Protein AF-A0A938BBI6-F1 (afdb_monomer_lite)

Foldseek 3Di:
DLVVLQVLLLVQLVVLVCCLVVHPLQVSVVSVVVSVVVSVVPDDPCCCVPPNVVVSCPDCSVVLQCLAVLSVCVVPDDPPDPDDVQNVCLLVVNPVCVVVLVPRDPSNVRSSVNVSPDPVSVVVVVVVVVVVVVVVVVVVVVVDDPPPPPPPDDDD

Radius of gyration: 22.27 Å; chains: 1; bounding box: 62×35×67 Å

Sequence (156 aa):
MLAQYLENIESMLDEAYRRLTDSDAQAGLDYLFISLNRIRSIAPPQDWRGQIVPQCRQNGLARILYQDPFTHRSAQKLRGYPGDAVLLDFIYSSSHVQNELDNATDLGRAIHRYLFNSAPGCAVRNRRDMIAKEIDKIADSYAYCPSRVDTFEKRC

pLDDT: mean 86.88, std 14.34, range [36.0, 97.75]

Structure (mmCIF, N/CA/C/O backbone):
data_AF-A0A938BBI6-F1
#
_entry.id   AF-A0A938BBI6-F1
#
loop_
_atom_site.group_PDB
_atom_site.id
_atom_site.type_symbol
_atom_site.label_atom_id
_atom_site.label_alt_id
_atom_site.label_comp_id
_atom_site.label_asym_id
_atom_site.label_entity_id
_atom_site.label_seq_id
_atom_site.pdbx_PDB_ins_code
_atom_site.Cartn_x
_atom_site.Cartn_y
_atom_site.Cartn_z
_atom_site.occupancy
_atom_site.B_iso_or_equiv
_atom_site.auth_seq_id
_atom_site.auth_comp_id
_atom_site.auth_asym_id
_atom_site.auth_atom_id
_atom_site.pdbx_PDB_model_num
ATOM 1 N N . MET A 1 1 ? -1.410 17.325 26.117 1.00 62.81 1 MET A N 1
ATOM 2 C CA . MET A 1 1 ? -1.198 17.446 24.655 1.00 62.81 1 MET A CA 1
ATOM 3 C C . MET A 1 1 ? -0.938 16.083 24.017 1.00 62.81 1 MET A C 1
ATOM 5 O O . MET A 1 1 ? -1.704 15.709 23.149 1.00 62.81 1 MET A O 1
ATOM 9 N N . LEU A 1 2 ? 0.048 15.309 24.493 1.00 62.81 2 LEU A N 1
ATOM 10 C CA . LEU A 1 2 ? 0.296 13.927 24.043 1.00 62.81 2 LEU A CA 1
ATOM 11 C C . LEU A 1 2 ? -0.925 13.000 24.164 1.00 62.81 2 LEU A C 1
ATOM 13 O O . LEU A 1 2 ? -1.314 12.413 23.168 1.00 62.81 2 LEU A O 1
ATOM 17 N N . ALA A 1 3 ? -1.590 12.951 25.324 1.00 63.22 3 ALA A N 1
ATOM 18 C CA . ALA A 1 3 ? -2.785 12.117 25.522 1.00 63.22 3 ALA A CA 1
ATOM 19 C C . ALA A 1 3 ? -3.899 12.381 24.486 1.00 63.22 3 ALA A C 1
ATOM 21 O O . ALA A 1 3 ? -4.455 11.439 23.938 1.00 63.22 3 ALA A O 1
ATOM 22 N N . GLN A 1 4 ? -4.125 13.647 24.112 1.00 68.44 4 GLN A N 1
ATOM 23 C CA . GLN A 1 4 ? -5.087 14.005 23.064 1.00 68.44 4 GLN A CA 1
ATOM 24 C C . GLN A 1 4 ? -4.687 13.438 21.694 1.00 68.44 4 GLN A C 1
ATOM 26 O O . GLN A 1 4 ? -5.545 13.005 20.936 1.00 68.44 4 GLN A O 1
ATOM 31 N N . TYR A 1 5 ? -3.393 13.430 21.352 1.00 68.06 5 TYR A N 1
ATOM 32 C CA . TYR A 1 5 ? -2.924 12.812 20.108 1.00 68.06 5 TYR A CA 1
ATOM 33 C C . TYR A 1 5 ? -3.111 11.293 20.111 1.00 68.06 5 TYR A C 1
ATOM 35 O O . TYR A 1 5 ? -3.421 10.734 19.062 1.00 68.06 5 TYR A O 1
ATOM 43 N N . LEU A 1 6 ? -2.941 10.649 21.270 1.00 65.00 6 LEU A N 1
ATOM 44 C CA . LEU A 1 6 ? -3.087 9.201 21.434 1.00 65.00 6 LEU A CA 1
ATOM 45 C C . LEU A 1 6 ? -4.561 8.754 21.366 1.00 65.00 6 LEU A C 1
ATOM 47 O O . LEU A 1 6 ? -4.874 7.771 20.705 1.00 65.00 6 LEU A O 1
ATOM 51 N N . GLU A 1 7 ? -5.481 9.507 21.963 1.00 69.81 7 GLU A N 1
ATOM 52 C CA . GLU A 1 7 ? -6.921 9.245 21.811 1.00 69.81 7 GLU A CA 1
ATOM 53 C C . GLU A 1 7 ? -7.388 9.506 20.370 1.00 69.81 7 GLU A C 1
ATOM 55 O O . GLU A 1 7 ? -8.156 8.734 19.793 1.00 69.81 7 GLU A O 1
ATOM 60 N N . ASN A 1 8 ? -6.863 10.564 19.740 1.00 80.50 8 ASN A N 1
ATOM 61 C CA . ASN A 1 8 ? -7.186 10.892 18.353 1.00 80.50 8 ASN A CA 1
ATOM 62 C C . ASN A 1 8 ? -6.671 9.835 17.360 1.00 80.50 8 ASN A C 1
ATOM 64 O O . ASN A 1 8 ? -7.311 9.626 16.331 1.00 80.50 8 ASN A O 1
ATOM 68 N N . ILE A 1 9 ? -5.522 9.194 17.618 1.00 89.75 9 ILE A N 1
ATOM 69 C CA . ILE A 1 9 ? -4.993 8.151 16.726 1.00 89.75 9 ILE A CA 1
ATOM 70 C C . ILE A 1 9 ? -5.765 6.842 16.885 1.00 89.75 9 ILE A C 1
ATOM 72 O O . ILE A 1 9 ? -6.099 6.249 15.869 1.00 89.75 9 ILE A O 1
ATOM 76 N N . GLU A 1 10 ? -6.097 6.414 18.104 1.00 89.62 10 GLU A N 1
ATOM 77 C CA . GLU A 1 10 ? -6.841 5.167 18.332 1.00 89.62 10 GLU A CA 1
ATOM 78 C C . GLU A 1 10 ? -8.212 5.202 17.642 1.00 89.62 10 GLU A C 1
ATOM 80 O O . GLU A 1 10 ? -8.487 4.375 16.775 1.00 89.62 10 GLU A O 1
ATOM 85 N N . SER A 1 11 ? -9.002 6.249 17.902 1.00 90.56 11 SER A N 1
ATOM 86 C CA . SER A 1 11 ? -10.306 6.457 17.255 1.00 90.56 11 SER A CA 1
ATOM 87 C C . SER A 1 11 ? -10.208 6.521 15.723 1.00 90.56 11 SER A C 1
ATOM 89 O O . SER A 1 11 ? -11.036 5.954 15.007 1.00 90.56 11 SER A O 1
ATOM 91 N N . MET A 1 12 ? -9.163 7.169 15.199 1.00 94.44 12 MET A N 1
ATOM 92 C CA . MET A 1 12 ? -8.928 7.252 13.757 1.00 94.44 12 MET A CA 1
ATOM 93 C C . MET A 1 12 ? -8.570 5.891 13.149 1.00 94.44 12 MET A C 1
ATOM 95 O O . MET A 1 12 ? -9.075 5.552 12.079 1.00 94.44 12 MET A O 1
ATOM 99 N N . LEU A 1 13 ? -7.728 5.096 13.813 1.00 94.94 13 LEU A N 1
ATOM 100 C CA . LEU A 1 13 ? -7.376 3.754 13.347 1.00 94.94 13 LEU A CA 1
ATOM 101 C C . LEU A 1 13 ? -8.599 2.829 13.356 1.00 94.94 13 LEU A C 1
ATOM 103 O O . LEU A 1 13 ? -8.779 2.067 12.408 1.00 94.94 13 LEU A O 1
ATOM 107 N N . ASP A 1 14 ? -9.469 2.946 14.357 1.00 93.31 14 ASP A N 1
ATOM 108 C CA . ASP A 1 14 ? -10.704 2.164 14.442 1.00 93.31 14 ASP A CA 1
ATOM 109 C C . ASP A 1 14 ? -11.734 2.575 13.376 1.00 93.31 14 ASP A C 1
ATOM 111 O O . ASP A 1 14 ? -12.409 1.726 12.792 1.00 93.31 14 ASP A O 1
ATOM 115 N N . GLU A 1 15 ? -11.840 3.869 13.058 1.00 93.38 15 GLU A N 1
ATOM 116 C CA . GLU A 1 15 ? -12.644 4.351 11.926 1.00 93.38 15 GLU A CA 1
ATOM 117 C C . GLU A 1 15 ? -12.091 3.839 10.590 1.00 93.38 15 GLU A C 1
ATOM 119 O O . GLU A 1 15 ? -12.857 3.375 9.744 1.00 93.38 15 GLU A O 1
ATOM 124 N N . ALA A 1 16 ? -10.769 3.875 10.399 1.00 95.31 16 ALA A N 1
ATOM 125 C CA . ALA A 1 16 ? -10.132 3.324 9.207 1.00 95.31 16 ALA A CA 1
ATOM 126 C C . ALA A 1 16 ? -10.368 1.810 9.090 1.00 95.31 16 ALA A C 1
ATOM 128 O O . ALA A 1 16 ? -10.677 1.324 8.002 1.00 95.31 16 ALA A O 1
ATOM 129 N N . TYR A 1 17 ? -10.279 1.082 10.208 1.00 94.00 17 TYR A N 1
ATOM 130 C CA . TYR A 1 17 ? -10.604 -0.340 10.286 1.00 94.00 17 TYR A CA 1
ATOM 131 C C . TYR A 1 17 ? -12.044 -0.596 9.841 1.00 94.00 17 TYR A C 1
ATOM 133 O O . TYR A 1 17 ? -12.246 -1.365 8.906 1.00 94.00 17 TYR A O 1
ATOM 141 N N . ARG A 1 18 ? -13.026 0.099 10.434 1.00 92.81 18 ARG A N 1
ATOM 142 C CA . ARG A 1 18 ? -14.442 -0.059 10.067 1.00 92.81 18 ARG A CA 1
ATOM 143 C C . ARG A 1 18 ? -14.693 0.224 8.593 1.00 92.81 18 ARG A C 1
ATOM 145 O O . ARG A 1 18 ? -15.377 -0.543 7.934 1.00 92.81 18 ARG A O 1
ATOM 152 N N . ARG A 1 19 ? -14.102 1.280 8.029 1.00 93.62 19 ARG A N 1
ATOM 153 C CA . ARG A 1 19 ? -14.246 1.569 6.590 1.00 93.62 19 ARG A CA 1
ATOM 154 C C . ARG A 1 19 ? -13.661 0.466 5.713 1.00 93.62 19 ARG A C 1
ATOM 156 O O . ARG A 1 19 ? -14.240 0.157 4.681 1.00 93.62 19 ARG A O 1
ATOM 163 N N . LEU A 1 20 ? -12.530 -0.114 6.109 1.00 92.06 20 LEU A N 1
ATOM 164 C CA . LEU A 1 20 ? -11.892 -1.203 5.366 1.00 92.06 20 LEU A CA 1
ATOM 165 C C . LEU A 1 20 ? -12.683 -2.511 5.423 1.00 92.06 20 LEU A C 1
ATOM 167 O O . LEU A 1 20 ? -12.592 -3.294 4.481 1.00 92.06 20 LEU A O 1
ATOM 171 N N . THR A 1 21 ? -13.411 -2.763 6.514 1.00 88.69 21 THR A N 1
ATOM 172 C CA . THR A 1 21 ? -14.188 -3.998 6.693 1.00 88.69 21 THR A CA 1
ATOM 173 C C . THR A 1 21 ? -15.629 -3.886 6.217 1.00 88.69 21 THR A C 1
ATOM 175 O O . THR A 1 21 ? -16.156 -4.859 5.685 1.00 88.69 21 THR A O 1
ATOM 178 N N . ASP A 1 22 ? -16.256 -2.726 6.404 1.00 86.19 22 ASP A N 1
ATOM 179 C CA . ASP A 1 22 ? -17.700 -2.542 6.219 1.00 86.19 22 ASP A CA 1
ATOM 180 C C . ASP A 1 22 ? -18.031 -1.838 4.892 1.00 86.19 22 ASP A C 1
ATOM 182 O O . ASP A 1 22 ? -19.149 -1.956 4.389 1.00 86.19 22 ASP A O 1
ATOM 186 N N . SER A 1 23 ? -17.064 -1.112 4.322 1.00 81.00 23 SER A N 1
ATOM 187 C CA . SER A 1 23 ? -17.187 -0.396 3.046 1.00 81.00 23 SER A CA 1
ATOM 188 C C . SER A 1 23 ? -16.221 -0.984 2.002 1.00 81.00 23 SER A C 1
ATOM 190 O O . SER A 1 23 ? -16.007 -2.194 1.953 1.00 81.00 23 SER A O 1
ATOM 192 N N . ASP A 1 24 ? -15.645 -0.145 1.131 1.00 87.12 24 ASP A N 1
ATOM 193 C CA . ASP A 1 24 ? -14.615 -0.548 0.176 1.00 87.12 24 ASP A CA 1
ATOM 194 C C . ASP A 1 24 ? -13.191 -0.184 0.646 1.00 87.12 24 ASP A C 1
ATOM 196 O O . ASP A 1 24 ? -12.959 0.740 1.436 1.00 87.12 24 ASP A O 1
ATOM 200 N N . ALA A 1 25 ? -12.209 -0.922 0.118 1.00 91.44 25 ALA A N 1
ATOM 201 C CA . ALA A 1 25 ? -10.804 -0.745 0.473 1.00 91.44 25 ALA A CA 1
ATOM 202 C C . ALA A 1 25 ? -10.249 0.639 0.101 1.00 91.44 25 ALA A C 1
ATOM 204 O O . ALA A 1 25 ? -9.330 1.125 0.759 1.00 91.44 25 ALA A O 1
ATOM 205 N N . GLN A 1 26 ? -10.789 1.282 -0.936 1.00 92.69 26 GLN A N 1
ATOM 206 C CA . GLN A 1 26 ? -10.309 2.573 -1.412 1.00 92.69 26 GLN A CA 1
ATOM 207 C C . GLN A 1 26 ? -10.681 3.685 -0.427 1.00 92.69 26 GLN A C 1
ATOM 209 O O . GLN A 1 26 ? -9.798 4.399 0.041 1.00 92.69 26 GLN A O 1
ATOM 214 N N . ALA A 1 27 ? -11.950 3.776 -0.034 1.00 90.88 27 ALA A N 1
ATOM 215 C CA . ALA A 1 27 ? -12.439 4.755 0.930 1.00 90.88 27 ALA A CA 1
ATOM 216 C C . ALA A 1 27 ? -11.744 4.620 2.295 1.00 90.88 27 ALA A C 1
ATOM 218 O O . ALA A 1 27 ? -11.422 5.623 2.942 1.00 90.88 27 ALA A O 1
ATOM 219 N N . GLY A 1 28 ? -11.496 3.383 2.733 1.00 95.25 28 GLY A N 1
ATOM 220 C CA . GLY A 1 28 ? -10.763 3.108 3.965 1.00 95.25 28 GLY A CA 1
ATOM 221 C C . GLY A 1 28 ? -9.295 3.540 3.904 1.00 95.25 28 GLY A C 1
ATOM 222 O O . GLY A 1 28 ? -8.815 4.215 4.818 1.00 95.25 28 GLY A O 1
ATOM 223 N N . LEU A 1 29 ? -8.589 3.215 2.815 1.00 96.06 29 LEU A N 1
ATOM 224 C CA . LEU A 1 29 ? -7.189 3.610 2.625 1.00 96.06 29 LEU A CA 1
ATOM 225 C C . LEU A 1 29 ? -7.028 5.119 2.417 1.00 96.06 29 LEU A C 1
ATOM 227 O O . LEU A 1 29 ? -6.115 5.703 2.998 1.00 96.06 29 LEU A O 1
ATOM 231 N N . ASP A 1 30 ? -7.924 5.768 1.671 1.00 94.94 30 ASP A N 1
ATOM 232 C CA . ASP A 1 30 ? -7.930 7.226 1.502 1.00 94.94 30 ASP A CA 1
ATOM 233 C C . ASP A 1 30 ? -8.058 7.928 2.858 1.00 94.94 30 ASP A C 1
ATOM 235 O O . ASP A 1 30 ? -7.244 8.793 3.201 1.00 94.94 30 ASP A O 1
ATOM 239 N N . TYR A 1 31 ? -9.039 7.513 3.668 1.00 95.56 31 TYR A N 1
ATOM 240 C CA . TYR A 1 31 ? -9.226 8.049 5.014 1.00 95.56 31 TYR A CA 1
ATOM 241 C C . TYR A 1 31 ? -7.979 7.845 5.884 1.00 95.56 31 TYR A C 1
ATOM 243 O O . TYR A 1 31 ? -7.519 8.792 6.533 1.00 95.56 31 TYR A O 1
ATOM 251 N N . LEU A 1 32 ? -7.405 6.638 5.865 1.00 95.62 32 LEU A N 1
ATOM 252 C CA . LEU A 1 32 ? -6.204 6.304 6.625 1.00 95.62 32 LEU A CA 1
ATOM 253 C C . LEU A 1 32 ? -5.013 7.182 6.220 1.00 95.62 32 LEU A C 1
ATOM 255 O O . LEU A 1 32 ? -4.359 7.770 7.084 1.00 95.62 32 LEU A O 1
ATOM 259 N N . PHE A 1 33 ? -4.732 7.304 4.920 1.00 94.75 33 PHE A N 1
ATOM 260 C CA . PHE A 1 33 ? -3.598 8.083 4.424 1.00 94.75 33 PHE A CA 1
ATOM 261 C C . PHE A 1 33 ? -3.750 9.572 4.715 1.00 94.75 33 PHE A C 1
ATOM 263 O O . PHE A 1 33 ? -2.797 10.198 5.183 1.00 94.75 33 PHE A O 1
ATOM 270 N N . ILE A 1 34 ? -4.931 10.145 4.477 1.00 94.38 34 ILE A N 1
ATOM 271 C CA . ILE A 1 34 ? -5.204 11.559 4.761 1.00 94.38 34 ILE A CA 1
ATOM 272 C C . ILE A 1 34 ? -5.016 11.839 6.256 1.00 94.38 34 ILE 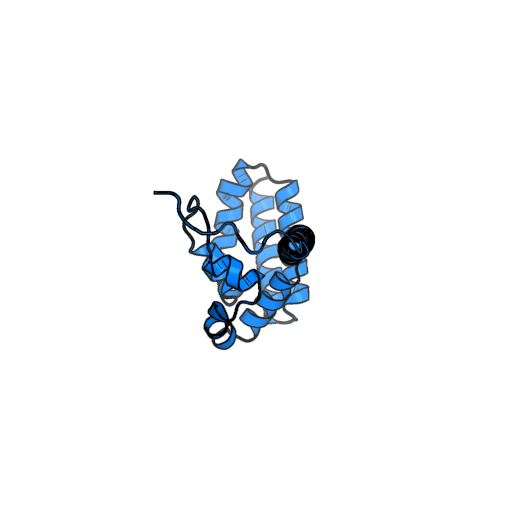A C 1
ATOM 274 O O . ILE A 1 34 ? -4.315 12.783 6.635 1.00 94.38 34 ILE A O 1
ATOM 278 N N . SER A 1 35 ? -5.590 10.994 7.111 1.00 94.06 35 SER A N 1
ATOM 279 C CA . SER A 1 35 ? -5.569 11.199 8.558 1.00 94.06 35 SER A CA 1
ATOM 280 C C . SER A 1 35 ? -4.171 11.008 9.152 1.00 94.06 35 SER A C 1
ATOM 282 O O . SER A 1 35 ? -3.704 11.862 9.911 1.00 94.06 35 SER A O 1
ATOM 284 N N . LEU A 1 36 ? -3.445 9.955 8.751 1.00 93.31 36 LEU A N 1
ATOM 285 C CA . LEU A 1 36 ? -2.059 9.744 9.178 1.00 93.31 36 LEU A CA 1
ATOM 286 C C . LEU A 1 36 ? -1.129 10.857 8.693 1.00 93.31 36 LEU A C 1
ATOM 288 O O . LEU A 1 36 ? -0.267 11.287 9.458 1.00 93.31 36 LEU A O 1
ATOM 292 N N . ASN A 1 37 ? -1.302 11.359 7.466 1.00 93.06 37 ASN A N 1
ATOM 293 C CA . ASN A 1 37 ? -0.499 12.475 6.963 1.00 93.06 37 ASN A CA 1
ATOM 294 C C . ASN A 1 37 ? -0.737 13.757 7.766 1.00 93.06 37 ASN A C 1
ATOM 296 O O . ASN A 1 37 ? 0.224 14.451 8.101 1.00 93.06 37 ASN A O 1
ATOM 300 N N . ARG A 1 38 ? -1.989 14.043 8.141 1.00 91.94 38 ARG A N 1
ATOM 301 C CA . ARG A 1 38 ? -2.321 15.188 8.998 1.00 91.94 38 ARG A CA 1
ATOM 302 C C . ARG A 1 38 ? -1.680 15.077 10.380 1.00 91.94 38 ARG A C 1
ATOM 304 O O . ARG A 1 38 ? -1.143 16.056 10.889 1.00 91.94 38 ARG A O 1
ATOM 311 N N . ILE A 1 39 ? -1.706 13.893 10.990 1.00 90.81 39 ILE A N 1
ATOM 312 C CA . ILE A 1 39 ? -1.040 13.668 12.282 1.00 90.81 39 ILE A CA 1
ATOM 313 C C . ILE A 1 39 ? 0.476 13.799 12.114 1.00 90.81 39 ILE A C 1
ATOM 315 O O . ILE A 1 39 ? 1.140 14.474 12.900 1.00 90.81 39 ILE A O 1
ATOM 319 N N . ARG A 1 40 ? 1.035 13.221 11.048 1.00 91.50 40 ARG A N 1
ATOM 320 C CA . ARG A 1 40 ? 2.465 13.295 10.744 1.00 91.50 40 ARG A CA 1
ATOM 321 C C . ARG A 1 40 ? 2.956 14.730 10.553 1.00 91.50 40 ARG A C 1
ATOM 323 O O . ARG A 1 40 ? 4.106 14.996 10.907 1.00 91.50 40 ARG A O 1
ATOM 330 N N . SER A 1 41 ? 2.137 15.624 9.993 1.00 92.44 41 SER A N 1
ATOM 331 C CA . SER A 1 41 ? 2.520 17.017 9.736 1.00 92.44 41 SER A CA 1
ATOM 332 C C . SER A 1 41 ? 2.566 17.885 10.993 1.00 92.44 41 SER A C 1
ATOM 334 O O . SER A 1 41 ? 3.228 18.917 10.975 1.00 92.44 41 SER A O 1
ATOM 336 N N . ILE A 1 42 ? 1.879 17.485 12.068 1.00 89.25 42 ILE A N 1
ATOM 337 C CA . ILE A 1 42 ? 1.802 18.260 13.319 1.00 89.25 42 ILE A CA 1
ATOM 338 C C . ILE A 1 42 ? 2.574 17.619 14.477 1.00 89.25 42 ILE A C 1
ATOM 340 O O . ILE A 1 42 ? 3.013 18.323 15.383 1.00 89.25 42 ILE A O 1
ATOM 344 N N . ALA A 1 43 ? 2.755 16.296 14.464 1.00 88.94 43 ALA A N 1
ATOM 345 C CA . ALA A 1 43 ? 3.419 15.581 15.544 1.00 88.94 43 ALA A CA 1
ATOM 346 C C . ALA A 1 43 ? 4.941 15.830 15.545 1.00 88.94 43 ALA A C 1
ATOM 348 O O . ALA A 1 43 ? 5.593 15.676 14.501 1.00 88.94 43 ALA A O 1
ATOM 349 N N . PRO A 1 44 ? 5.548 16.123 16.713 1.00 91.44 44 PRO A N 1
ATOM 350 C CA . PRO A 1 44 ? 6.996 16.147 16.859 1.00 91.44 44 PRO A CA 1
ATOM 351 C C . PRO A 1 44 ? 7.630 14.812 16.423 1.00 91.44 44 PRO A C 1
ATOM 353 O O . PRO A 1 44 ? 7.082 13.744 16.712 1.00 91.44 44 PRO A O 1
ATOM 356 N N . PRO A 1 45 ? 8.812 14.815 15.772 1.00 92.38 45 PRO A N 1
ATOM 357 C CA . PRO A 1 45 ? 9.436 13.584 15.276 1.00 92.38 45 PRO A CA 1
ATOM 358 C C . PRO A 1 45 ? 9.686 12.511 16.346 1.00 92.38 45 PRO A C 1
ATOM 360 O O . PRO A 1 45 ? 9.673 11.319 16.032 1.00 92.38 45 PRO A O 1
ATOM 363 N N . GLN A 1 46 ? 9.934 12.927 17.590 1.00 92.81 46 GLN A N 1
ATOM 364 C CA . GLN A 1 46 ? 10.118 12.034 18.736 1.00 92.81 46 GLN A CA 1
ATOM 365 C C . GLN A 1 46 ? 8.818 11.332 19.146 1.00 92.81 46 GLN A C 1
ATOM 367 O O . GLN A 1 46 ? 8.834 10.124 19.357 1.00 92.81 46 GLN A O 1
ATOM 372 N N . ASP A 1 47 ? 7.689 12.040 19.146 1.00 90.62 47 ASP A N 1
ATOM 373 C CA . ASP A 1 47 ? 6.379 11.488 19.506 1.00 90.62 47 ASP A CA 1
ATOM 374 C C . ASP A 1 47 ? 5.862 10.568 18.398 1.00 90.62 47 ASP A C 1
ATOM 376 O O . ASP A 1 47 ? 5.358 9.475 18.662 1.00 90.62 47 ASP A O 1
ATOM 380 N N . TRP A 1 48 ? 6.087 10.959 17.137 1.00 91.44 48 TRP A N 1
ATOM 381 C CA . TRP A 1 48 ? 5.780 10.122 15.981 1.00 91.44 48 TRP A CA 1
ATOM 382 C C . TRP A 1 48 ? 6.472 8.759 16.063 1.00 91.44 48 TRP A C 1
ATOM 384 O O . TRP A 1 48 ? 5.832 7.719 15.919 1.00 91.44 48 TRP A O 1
ATOM 394 N N . ARG A 1 49 ? 7.791 8.751 16.296 1.00 91.69 49 ARG A N 1
ATOM 395 C CA . ARG A 1 49 ? 8.571 7.506 16.357 1.00 91.69 49 ARG A CA 1
ATOM 396 C C . ARG A 1 49 ? 8.356 6.736 17.656 1.00 91.69 49 ARG A C 1
ATOM 398 O O . ARG A 1 49 ? 8.319 5.512 17.613 1.00 91.69 49 ARG A O 1
ATOM 405 N N . GLY A 1 50 ? 8.269 7.441 18.780 1.00 91.69 50 GLY A N 1
ATOM 406 C CA . GLY A 1 50 ? 8.258 6.849 20.113 1.00 91.69 50 GLY A CA 1
ATOM 407 C C . GLY A 1 50 ? 6.889 6.368 20.578 1.00 91.69 50 GLY A C 1
ATOM 408 O O . GLY A 1 50 ? 6.839 5.475 21.414 1.00 91.69 50 GLY A O 1
ATOM 409 N N . GLN A 1 51 ? 5.793 6.928 20.052 1.00 89.94 51 GLN A N 1
ATOM 410 C CA . GLN A 1 51 ? 4.443 6.640 20.554 1.00 89.94 51 GLN A CA 1
ATOM 411 C C . GLN A 1 51 ? 3.461 6.293 19.431 1.00 89.94 51 GLN A C 1
ATOM 413 O O . GLN A 1 51 ? 2.878 5.211 19.442 1.00 89.94 51 GLN A O 1
ATOM 418 N N . ILE A 1 52 ? 3.348 7.146 18.407 1.00 91.12 52 ILE A N 1
ATOM 419 C CA . ILE A 1 52 ? 2.321 6.991 17.360 1.00 91.12 52 ILE A CA 1
ATOM 420 C C . ILE A 1 52 ? 2.583 5.753 16.490 1.00 91.12 52 ILE A C 1
ATOM 422 O O . ILE A 1 52 ? 1.697 4.925 16.301 1.00 91.12 52 ILE A O 1
ATOM 426 N N . VAL A 1 53 ? 3.806 5.578 15.974 1.00 91.69 53 VAL A N 1
ATOM 427 C CA . VAL A 1 53 ? 4.147 4.400 15.153 1.00 91.69 53 VAL A CA 1
ATOM 428 C C . VAL A 1 53 ? 3.942 3.079 15.915 1.00 91.69 53 VAL A C 1
ATOM 430 O O . VAL A 1 53 ? 3.355 2.167 15.326 1.00 91.69 53 VAL A O 1
ATOM 433 N N . PRO A 1 54 ? 4.396 2.929 17.178 1.00 91.75 54 PRO A N 1
ATOM 434 C CA . PRO A 1 54 ? 4.076 1.757 17.989 1.00 91.75 54 PRO A CA 1
ATOM 435 C C . PRO A 1 54 ? 2.576 1.467 18.091 1.00 91.75 54 PRO A C 1
ATOM 437 O O . PRO A 1 54 ? 2.180 0.331 17.844 1.00 91.75 54 PRO A O 1
ATOM 440 N N . GLN A 1 55 ? 1.743 2.476 18.362 1.00 91.19 55 GLN A N 1
ATOM 441 C CA . GLN A 1 55 ? 0.289 2.298 18.447 1.00 91.19 55 GLN A CA 1
ATOM 442 C C . GLN A 1 55 ? -0.320 1.840 17.122 1.00 91.19 55 GLN A C 1
ATOM 444 O O . GLN A 1 55 ? -1.052 0.854 17.095 1.00 91.19 55 GLN A O 1
ATOM 449 N N . CYS A 1 56 ? 0.053 2.474 16.004 1.00 92.38 56 CYS A N 1
ATOM 450 C CA . CYS A 1 56 ? -0.410 2.048 14.682 1.00 92.38 56 CYS A CA 1
ATOM 451 C C . CYS A 1 56 ? -0.058 0.583 14.387 1.00 92.38 56 CYS A C 1
ATOM 453 O O . CYS A 1 56 ? -0.827 -0.111 13.734 1.00 92.38 56 CYS A O 1
ATOM 455 N N . ARG A 1 57 ? 1.105 0.107 14.853 1.00 90.50 57 ARG A N 1
ATOM 456 C CA . ARG A 1 57 ? 1.560 -1.279 14.646 1.00 90.50 57 ARG A CA 1
ATOM 457 C C . ARG A 1 57 ? 0.883 -2.292 15.566 1.00 90.50 57 ARG A C 1
ATOM 459 O O . ARG A 1 57 ? 0.812 -3.458 15.194 1.00 90.50 57 ARG A O 1
ATOM 466 N N . GLN A 1 58 ? 0.463 -1.870 16.756 1.00 90.44 58 GLN A N 1
ATOM 467 C CA . GLN A 1 58 ? -0.227 -2.719 17.731 1.00 90.44 58 GLN A CA 1
ATOM 468 C C . GLN A 1 58 ? -1.734 -2.817 17.456 1.00 90.44 58 GLN A C 1
ATOM 470 O O . GLN A 1 58 ? -2.351 -3.810 17.831 1.00 90.44 58 GLN A O 1
ATOM 475 N N . ASN A 1 59 ? -2.320 -1.817 16.791 1.00 91.31 59 ASN A N 1
ATOM 476 C CA . ASN A 1 59 ? -3.739 -1.804 16.447 1.00 91.31 59 ASN A CA 1
ATOM 477 C C . ASN A 1 59 ? -4.099 -2.919 15.439 1.00 91.31 59 ASN A C 1
ATOM 479 O O . ASN A 1 59 ? -3.312 -3.269 14.552 1.00 91.31 59 ASN A O 1
ATOM 483 N N . GLY A 1 60 ? -5.318 -3.459 15.552 1.00 91.38 60 GLY A N 1
ATOM 484 C CA . GLY A 1 60 ? -5.830 -4.536 14.696 1.00 91.38 60 GLY A CA 1
ATOM 485 C C . GLY A 1 60 ? -5.841 -4.199 13.201 1.00 91.38 60 GLY A C 1
ATOM 486 O O . GLY A 1 60 ? -5.670 -5.094 12.370 1.00 91.38 60 GLY A O 1
ATOM 487 N N . LEU A 1 61 ? -5.929 -2.913 12.851 1.00 94.38 61 LEU A N 1
ATOM 488 C CA . LEU A 1 61 ? -5.803 -2.424 11.482 1.00 94.38 61 LEU A CA 1
ATOM 489 C C . LEU A 1 61 ? -4.498 -2.866 10.816 1.00 94.38 61 LEU A C 1
ATOM 491 O O . LEU A 1 61 ? -4.516 -3.238 9.645 1.00 94.38 61 LEU A O 1
ATOM 495 N N . ALA A 1 62 ? -3.376 -2.903 11.543 1.00 93.38 62 ALA A N 1
ATOM 496 C CA . ALA A 1 62 ? -2.109 -3.362 10.974 1.00 93.38 62 ALA A CA 1
ATOM 497 C C . ALA A 1 62 ? -2.222 -4.794 10.433 1.00 93.38 62 ALA A C 1
ATOM 499 O O . ALA A 1 62 ? -1.734 -5.091 9.345 1.00 93.38 62 ALA A O 1
ATOM 500 N N . ARG A 1 63 ? -2.933 -5.672 11.152 1.00 93.12 63 ARG A N 1
ATOM 501 C CA . ARG A 1 63 ? -3.156 -7.059 10.732 1.00 93.12 63 ARG A CA 1
ATOM 502 C C . ARG A 1 63 ? -4.043 -7.158 9.492 1.00 93.12 63 ARG A C 1
ATOM 504 O O . ARG A 1 63 ? -3.818 -8.043 8.672 1.00 93.12 63 ARG A O 1
ATOM 511 N N . ILE A 1 64 ? -5.012 -6.256 9.337 1.00 94.75 64 ILE A N 1
ATOM 512 C CA . ILE A 1 64 ? -5.815 -6.154 8.111 1.00 94.75 64 ILE A CA 1
ATOM 513 C C . ILE A 1 64 ? -4.944 -5.721 6.933 1.00 94.75 64 ILE A C 1
ATOM 515 O O . ILE A 1 64 ? -4.980 -6.356 5.883 1.00 94.75 64 ILE A O 1
ATOM 519 N N . LEU A 1 65 ? -4.110 -4.698 7.120 1.00 95.94 65 LEU A N 1
ATOM 520 C CA . LEU A 1 65 ? -3.206 -4.209 6.078 1.00 95.94 65 LEU A CA 1
ATOM 521 C C . LEU A 1 65 ? -2.179 -5.268 5.649 1.00 95.94 65 LEU A C 1
ATOM 523 O O . LEU A 1 65 ? -1.808 -5.322 4.482 1.00 95.94 65 LEU A O 1
ATOM 527 N N . TYR A 1 66 ? -1.765 -6.158 6.555 1.00 95.69 66 TYR A N 1
ATOM 528 C CA . TYR A 1 66 ? -0.884 -7.288 6.236 1.00 95.69 66 TYR A CA 1
ATOM 529 C C . TYR A 1 66 ? -1.535 -8.403 5.407 1.00 95.69 66 TYR A C 1
ATOM 531 O O . TYR A 1 66 ? -0.843 -9.346 5.034 1.00 95.69 66 TYR A O 1
ATOM 539 N N . GLN A 1 67 ? -2.827 -8.315 5.085 1.00 95.81 67 GLN A N 1
ATOM 540 C CA . GLN A 1 67 ? -3.423 -9.203 4.085 1.00 95.81 67 GLN A CA 1
ATOM 541 C C . GLN A 1 67 ? -2.932 -8.883 2.665 1.00 95.81 67 GLN A C 1
ATOM 543 O O . GLN A 1 67 ? -2.974 -9.758 1.804 1.00 95.81 67 GLN A O 1
ATOM 548 N N . ASP A 1 68 ? -2.456 -7.656 2.414 1.00 96.88 68 ASP A N 1
ATOM 549 C CA . ASP A 1 68 ? -1.714 -7.322 1.199 1.00 96.88 68 ASP A CA 1
ATOM 550 C C . ASP A 1 68 ? -0.273 -7.866 1.297 1.00 96.88 68 ASP A C 1
ATOM 552 O O . ASP A 1 68 ? 0.491 -7.431 2.173 1.00 96.88 68 ASP A O 1
ATOM 556 N N . PRO A 1 69 ? 0.143 -8.763 0.382 1.00 95.75 69 PRO A N 1
ATOM 557 C CA . PRO A 1 69 ? 1.493 -9.319 0.375 1.00 95.75 69 PRO A CA 1
ATOM 558 C C . PRO A 1 69 ? 2.597 -8.258 0.270 1.00 95.75 69 PRO A C 1
ATOM 560 O O . PRO A 1 69 ? 3.656 -8.417 0.883 1.00 95.75 69 PRO A O 1
ATOM 563 N N . PHE A 1 70 ? 2.355 -7.153 -0.446 1.00 94.88 70 PHE A N 1
ATOM 564 C CA . PHE A 1 70 ? 3.325 -6.064 -0.588 1.00 94.88 70 PHE A CA 1
ATOM 565 C C . PHE A 1 70 ? 3.576 -5.357 0.753 1.00 94.88 70 PHE A C 1
ATOM 567 O O .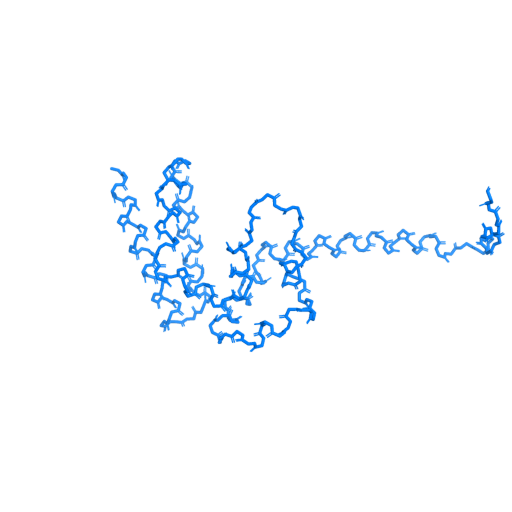 PHE A 1 70 ? 4.727 -5.155 1.162 1.00 94.88 70 PHE A O 1
ATOM 574 N N . THR A 1 71 ? 2.507 -5.016 1.473 1.00 94.38 71 THR A N 1
ATOM 575 C CA . THR A 1 71 ? 2.580 -4.384 2.796 1.00 94.38 71 THR A CA 1
ATOM 576 C C . THR A 1 71 ? 3.186 -5.329 3.831 1.00 94.38 71 THR A C 1
ATOM 578 O O . THR A 1 71 ? 4.061 -4.922 4.600 1.00 94.38 71 THR A O 1
ATOM 581 N N . HIS A 1 72 ? 2.791 -6.604 3.823 1.00 94.56 72 HIS A N 1
ATOM 582 C CA . HIS A 1 72 ? 3.368 -7.621 4.701 1.00 94.56 72 HIS A CA 1
ATOM 583 C C . HIS A 1 72 ? 4.881 -7.777 4.477 1.00 94.56 72 HIS A C 1
ATOM 585 O O . HIS A 1 72 ? 5.665 -7.684 5.427 1.00 94.56 72 HIS A O 1
ATOM 591 N N . ARG A 1 73 ? 5.317 -7.905 3.215 1.00 91.88 73 ARG A N 1
ATOM 592 C CA . ARG A 1 73 ? 6.740 -7.961 2.845 1.00 91.88 73 ARG A CA 1
ATOM 593 C C . ARG A 1 73 ? 7.495 -6.718 3.313 1.00 91.88 73 ARG A C 1
ATOM 595 O O . ARG A 1 73 ? 8.561 -6.836 3.919 1.00 91.88 73 ARG A O 1
ATOM 602 N N . SER A 1 74 ? 6.919 -5.537 3.087 1.00 89.50 74 SER A N 1
ATOM 603 C CA . SER A 1 74 ? 7.488 -4.254 3.518 1.00 89.50 74 SER A CA 1
ATOM 604 C C . SER A 1 74 ? 7.709 -4.179 5.030 1.00 89.50 74 SER A C 1
ATOM 606 O O . SER A 1 74 ? 8.675 -3.562 5.482 1.00 89.50 74 SER A O 1
ATOM 608 N N . ALA A 1 75 ? 6.819 -4.784 5.820 1.00 88.88 75 ALA A N 1
ATOM 609 C CA . ALA A 1 75 ? 6.902 -4.779 7.276 1.00 88.88 75 ALA A CA 1
ATOM 610 C C . ALA A 1 75 ? 7.947 -5.764 7.820 1.00 88.88 75 ALA A C 1
ATOM 612 O O . ALA A 1 75 ? 8.621 -5.449 8.801 1.00 88.88 75 ALA A O 1
ATOM 613 N N . GLN A 1 76 ? 8.094 -6.929 7.185 1.00 87.19 76 GLN A N 1
ATOM 614 C CA . GLN A 1 76 ? 9.043 -7.966 7.600 1.00 87.19 76 GLN A CA 1
ATOM 615 C C . GLN A 1 76 ? 10.487 -7.671 7.188 1.00 87.19 76 GLN A C 1
ATOM 617 O O . GLN A 1 76 ? 11.425 -8.140 7.835 1.00 87.19 76 GLN A O 1
ATOM 622 N N . LYS A 1 77 ? 10.689 -6.899 6.115 1.00 80.38 77 LYS A N 1
ATOM 623 C CA . LYS A 1 77 ? 12.030 -6.598 5.617 1.00 80.38 77 LYS A CA 1
ATOM 624 C C . LYS A 1 77 ? 12.860 -5.842 6.665 1.00 80.38 77 LYS A C 1
ATOM 626 O O . LYS A 1 77 ? 12.485 -4.759 7.122 1.00 80.38 77 LYS A O 1
ATOM 631 N N . LEU A 1 78 ? 14.052 -6.363 6.971 1.00 70.12 78 LEU A N 1
ATOM 632 C CA . LEU A 1 78 ? 15.030 -5.667 7.810 1.00 70.12 78 LEU A CA 1
ATOM 633 C C . LEU A 1 78 ? 15.418 -4.320 7.179 1.00 70.12 78 LEU A C 1
ATOM 635 O O . LEU A 1 78 ? 15.824 -4.231 6.015 1.00 70.12 78 LEU A O 1
ATOM 639 N N . ARG A 1 79 ? 15.295 -3.246 7.966 1.00 68.19 79 ARG A N 1
ATOM 640 C CA . ARG A 1 79 ? 15.724 -1.905 7.550 1.00 68.19 79 ARG A CA 1
ATOM 641 C C . ARG A 1 79 ? 17.242 -1.876 7.368 1.00 68.19 79 ARG A C 1
ATOM 643 O O . ARG A 1 79 ? 17.966 -2.490 8.139 1.00 68.19 79 ARG A O 1
ATOM 650 N N . GLY A 1 80 ? 17.709 -1.127 6.369 1.00 67.25 80 GLY A N 1
ATOM 651 C CA . GLY A 1 80 ? 19.139 -0.994 6.063 1.00 67.25 80 GLY A CA 1
ATOM 652 C C . GLY A 1 80 ? 19.684 -2.017 5.062 1.00 67.25 80 GLY A C 1
ATOM 653 O O . GLY A 1 80 ? 20.846 -1.913 4.692 1.00 67.25 80 GLY A O 1
ATOM 654 N N . TYR A 1 81 ? 18.864 -2.957 4.575 1.00 63.72 81 TYR A N 1
ATOM 655 C CA . TYR A 1 81 ? 19.282 -3.895 3.530 1.00 63.72 81 TYR A CA 1
ATOM 656 C C . TYR A 1 81 ? 19.131 -3.273 2.123 1.00 63.72 81 TYR A C 1
ATOM 658 O O . TYR A 1 81 ? 17.999 -2.931 1.736 1.00 63.72 81 TYR A O 1
ATOM 666 N N . PRO A 1 82 ? 20.228 -3.094 1.359 1.00 57.50 82 PRO A N 1
ATOM 667 C CA . PRO A 1 82 ? 20.178 -2.503 0.026 1.00 57.50 82 PRO A CA 1
ATOM 668 C C . PRO A 1 82 ? 19.458 -3.441 -0.951 1.00 57.50 82 PRO A C 1
ATOM 670 O O . PRO A 1 82 ? 19.833 -4.596 -1.113 1.00 57.50 82 PRO A O 1
ATOM 673 N N . GLY A 1 83 ? 18.405 -2.924 -1.592 1.00 68.62 83 GLY A N 1
ATOM 674 C CA . GLY A 1 83 ? 17.570 -3.677 -2.531 1.00 68.62 83 GLY A CA 1
ATOM 675 C C . GLY A 1 83 ? 16.554 -4.600 -1.846 1.00 68.62 83 GLY A C 1
ATOM 676 O O . GLY A 1 83 ? 16.834 -5.249 -0.844 1.00 68.62 83 GLY A O 1
ATOM 677 N N . ASP A 1 84 ? 15.315 -4.605 -2.333 1.00 81.00 84 ASP A N 1
ATOM 678 C CA . ASP A 1 84 ? 14.385 -5.730 -2.155 1.00 81.00 84 ASP A CA 1
ATOM 679 C C . ASP A 1 84 ? 13.789 -6.009 -3.523 1.00 81.00 84 ASP A C 1
ATOM 681 O O . ASP A 1 84 ? 12.870 -5.311 -3.951 1.00 81.00 84 ASP A O 1
ATOM 685 N N . ALA A 1 85 ? 14.388 -6.966 -4.230 1.00 85.81 85 ALA A N 1
ATOM 686 C CA . ALA A 1 85 ? 13.934 -7.349 -5.559 1.00 85.81 85 ALA A CA 1
ATOM 687 C C . ALA A 1 85 ? 12.460 -7.774 -5.520 1.00 85.81 85 ALA A C 1
ATOM 689 O O . ALA A 1 85 ? 11.675 -7.286 -6.321 1.00 85.81 85 ALA A O 1
ATOM 690 N N . VAL A 1 86 ? 12.063 -8.531 -4.492 1.00 88.38 86 VAL A N 1
ATOM 691 C CA . VAL A 1 86 ? 10.680 -8.994 -4.313 1.00 88.38 86 VAL A CA 1
ATOM 692 C C . VAL A 1 86 ? 9.721 -7.819 -4.112 1.00 88.38 86 VAL A C 1
ATOM 694 O O . VAL A 1 86 ? 8.627 -7.797 -4.665 1.00 88.38 86 VAL A O 1
ATOM 697 N N . LEU A 1 87 ? 10.120 -6.794 -3.353 1.00 89.94 87 LEU A N 1
ATOM 698 C CA . LEU A 1 87 ? 9.276 -5.607 -3.190 1.00 89.94 87 LEU A CA 1
ATOM 699 C C . LEU A 1 87 ? 9.107 -4.831 -4.506 1.00 89.94 87 LEU A C 1
ATOM 701 O O . LEU A 1 87 ? 8.036 -4.288 -4.771 1.00 89.94 87 LEU A O 1
ATOM 705 N N . LEU A 1 88 ? 10.155 -4.778 -5.333 1.00 90.69 88 LEU A N 1
ATOM 706 C CA . LEU A 1 88 ? 10.080 -4.185 -6.668 1.00 90.69 88 LEU A CA 1
ATOM 707 C C . LEU A 1 88 ? 9.238 -5.032 -7.626 1.00 90.69 88 LEU A C 1
ATOM 709 O O . LEU A 1 88 ? 8.513 -4.456 -8.434 1.00 90.69 88 LEU A O 1
ATOM 713 N N . ASP A 1 89 ? 9.281 -6.359 -7.512 1.00 94.25 89 ASP A N 1
ATOM 714 C CA . ASP A 1 89 ? 8.459 -7.273 -8.307 1.00 94.25 89 ASP A CA 1
ATOM 715 C C . ASP A 1 89 ? 6.962 -6.964 -8.137 1.00 94.25 89 ASP A C 1
ATOM 717 O O . ASP A 1 89 ? 6.236 -6.882 -9.129 1.00 94.25 89 ASP A O 1
ATOM 721 N N . PHE A 1 90 ? 6.518 -6.658 -6.912 1.00 94.94 90 PHE A N 1
ATOM 722 C CA . PHE A 1 90 ? 5.163 -6.153 -6.653 1.00 94.94 90 PHE A CA 1
ATOM 723 C C . PHE A 1 90 ? 4.870 -4.817 -7.352 1.00 94.94 90 PHE A C 1
ATOM 725 O O . PHE A 1 90 ? 3.803 -4.649 -7.936 1.00 94.94 90 PHE A O 1
ATOM 732 N N . ILE A 1 91 ? 5.799 -3.856 -7.326 1.00 94.12 91 ILE A N 1
ATOM 733 C CA . ILE A 1 91 ? 5.602 -2.530 -7.948 1.00 94.12 91 ILE A CA 1
ATOM 734 C C . ILE A 1 91 ? 5.568 -2.617 -9.481 1.00 94.12 91 ILE A C 1
ATOM 736 O O . ILE A 1 91 ? 4.887 -1.814 -10.130 1.00 94.12 91 ILE A O 1
ATOM 740 N N . TYR A 1 92 ? 6.297 -3.571 -10.060 1.00 93.94 92 TYR A N 1
ATOM 741 C CA . TYR A 1 92 ? 6.415 -3.770 -11.503 1.00 93.94 92 TYR A CA 1
ATOM 742 C C . TYR A 1 92 ? 5.433 -4.794 -12.089 1.00 93.94 92 TYR A C 1
ATOM 744 O O . TYR A 1 92 ? 5.454 -4.973 -13.304 1.00 93.94 92 TYR A O 1
ATOM 752 N N . SER A 1 93 ? 4.574 -5.418 -11.271 1.00 91.62 93 SER A N 1
ATOM 753 C CA . SER A 1 93 ? 3.719 -6.553 -11.673 1.00 91.62 93 SER A CA 1
ATOM 754 C C . SER A 1 93 ? 4.511 -7.675 -12.348 1.00 91.62 93 SER A C 1
ATOM 756 O O . SER A 1 93 ? 4.149 -8.180 -13.408 1.00 91.62 93 SER A O 1
ATOM 758 N N . SER A 1 94 ? 5.628 -8.043 -11.733 1.00 93.12 94 SER A N 1
ATOM 759 C CA . SER A 1 94 ? 6.442 -9.178 -12.150 1.00 93.12 94 SER A CA 1
ATOM 760 C C . SER A 1 94 ? 5.703 -10.491 -11.890 1.00 93.12 94 SER A C 1
ATOM 762 O O . SER A 1 94 ? 5.059 -10.656 -10.854 1.00 93.12 94 SER A O 1
ATOM 764 N N . SER A 1 95 ? 5.840 -11.465 -12.791 1.00 94.94 95 SER A N 1
ATOM 765 C CA . SER A 1 95 ? 5.243 -12.796 -12.616 1.00 94.94 95 SER A CA 1
ATOM 766 C C . SER A 1 95 ? 5.774 -13.532 -11.381 1.00 94.94 95 SER A C 1
ATOM 768 O O . SER A 1 95 ? 5.119 -14.450 -10.896 1.00 94.94 95 SER A O 1
ATOM 770 N N . HIS A 1 96 ? 6.934 -13.128 -10.848 1.00 93.88 96 HIS A N 1
ATOM 771 C CA . HIS A 1 96 ? 7.537 -13.735 -9.658 1.00 93.88 96 HIS A CA 1
ATOM 772 C C . HIS A 1 96 ? 6.685 -13.614 -8.393 1.00 93.88 96 HIS A C 1
ATOM 774 O O . HIS A 1 96 ? 6.836 -14.449 -7.513 1.00 93.88 96 HIS A O 1
ATOM 780 N N . VAL A 1 97 ? 5.806 -12.610 -8.303 1.00 94.88 97 VAL A N 1
ATOM 781 C CA . VAL A 1 97 ? 4.935 -12.392 -7.131 1.00 94.88 97 VAL A CA 1
ATOM 782 C C . VAL A 1 97 ? 3.483 -12.805 -7.375 1.00 94.88 97 VAL A C 1
ATOM 784 O O . VAL A 1 97 ? 2.606 -12.549 -6.548 1.00 94.88 97 VAL A O 1
ATOM 787 N N . GLN A 1 98 ? 3.193 -13.405 -8.535 1.00 95.62 98 GLN A N 1
ATOM 788 C CA . GLN A 1 98 ? 1.821 -13.728 -8.918 1.00 95.62 98 GLN A CA 1
ATOM 789 C C . GLN A 1 98 ? 1.201 -14.751 -7.963 1.00 95.62 98 GLN A C 1
ATOM 791 O O . GLN A 1 98 ? 0.057 -14.588 -7.556 1.00 95.62 98 GLN A O 1
ATOM 796 N N . ASN A 1 99 ? 1.978 -15.746 -7.530 1.00 96.19 99 ASN A N 1
ATOM 797 C CA . ASN A 1 99 ? 1.516 -16.759 -6.585 1.00 96.19 99 ASN A CA 1
ATOM 798 C C . ASN A 1 99 ? 1.104 -16.131 -5.238 1.00 96.19 99 ASN A C 1
ATOM 800 O O . ASN A 1 99 ? 0.082 -16.485 -4.657 1.00 96.19 99 ASN A O 1
ATOM 804 N N . GLU A 1 100 ? 1.860 -15.155 -4.738 1.00 95.69 100 GLU A N 1
ATOM 805 C CA . GLU A 1 100 ? 1.539 -14.416 -3.518 1.00 95.69 100 GLU A CA 1
ATOM 806 C C . GLU A 1 100 ? 0.258 -13.587 -3.669 1.00 95.69 100 GLU A C 1
ATOM 808 O O . GLU A 1 100 ? -0.542 -13.524 -2.735 1.00 95.69 100 GLU A O 1
ATOM 813 N N . LEU A 1 101 ? 0.040 -12.970 -4.835 1.00 96.19 101 LEU A N 1
ATOM 814 C CA . LEU A 1 101 ? -1.173 -12.201 -5.131 1.00 96.19 101 LEU A CA 1
ATOM 815 C C . LEU A 1 101 ? -2.410 -13.096 -5.305 1.00 96.19 101 LEU A C 1
ATOM 817 O O . LEU A 1 101 ? -3.500 -12.742 -4.844 1.00 96.19 101 LEU A O 1
ATOM 821 N N . ASP A 1 102 ? -2.245 -14.261 -5.928 1.00 96.19 102 ASP A N 1
ATOM 822 C CA . ASP A 1 102 ? -3.316 -15.241 -6.127 1.00 96.19 102 ASP A CA 1
ATOM 823 C C . ASP A 1 102 ? -3.762 -15.847 -4.790 1.00 96.19 102 ASP A C 1
ATOM 825 O O . ASP A 1 102 ? -4.960 -15.987 -4.537 1.00 96.19 102 ASP A O 1
ATOM 829 N N . ASN A 1 103 ? -2.813 -16.110 -3.887 1.00 96.62 103 ASN A N 1
ATOM 830 C CA . ASN A 1 103 ? -3.090 -16.620 -2.541 1.00 96.62 103 ASN A CA 1
ATOM 831 C C . ASN A 1 103 ? -3.542 -15.543 -1.541 1.00 96.62 103 ASN A C 1
ATOM 833 O O . ASN A 1 103 ? -3.949 -15.878 -0.426 1.00 96.62 103 ASN A O 1
ATOM 837 N N . ALA A 1 104 ? -3.467 -14.256 -1.893 1.00 97.00 104 ALA A N 1
ATOM 838 C CA . ALA A 1 104 ? -3.950 -13.186 -1.028 1.00 97.00 104 ALA A CA 1
ATOM 839 C C . ALA A 1 104 ? -5.478 -13.249 -0.862 1.00 97.00 104 ALA A C 1
ATOM 841 O O . ALA A 1 104 ? -6.208 -13.782 -1.699 1.00 97.00 104 ALA A O 1
ATOM 842 N N . THR A 1 105 ? -5.992 -12.671 0.220 1.00 96.75 105 THR A N 1
ATOM 843 C CA . THR A 1 105 ? -7.444 -12.529 0.393 1.00 96.75 105 THR A CA 1
ATOM 844 C C . THR A 1 105 ? -8.005 -11.511 -0.606 1.00 96.75 105 THR A C 1
ATOM 846 O O . THR A 1 105 ? -7.264 -10.703 -1.173 1.00 96.75 105 THR A O 1
ATOM 849 N N . ASP A 1 106 ? -9.327 -11.487 -0.802 1.00 95.44 106 ASP A N 1
ATOM 850 C CA . ASP A 1 106 ? -9.964 -10.465 -1.645 1.00 95.44 106 ASP A CA 1
ATOM 851 C C . ASP A 1 106 ? -9.658 -9.044 -1.163 1.00 95.44 106 ASP A C 1
ATOM 853 O O . ASP A 1 106 ? -9.329 -8.167 -1.969 1.00 95.44 106 ASP A O 1
ATOM 857 N N . LEU A 1 107 ? -9.688 -8.842 0.157 1.00 95.44 107 LEU A N 1
ATOM 858 C CA . LEU A 1 107 ? -9.314 -7.580 0.785 1.00 95.44 107 LEU A CA 1
ATOM 859 C C . LEU A 1 107 ? -7.827 -7.270 0.573 1.00 95.44 107 LEU A C 1
ATOM 861 O O . LEU A 1 107 ? -7.488 -6.155 0.185 1.00 95.44 107 LEU A O 1
ATOM 865 N N . GLY A 1 108 ? -6.945 -8.257 0.744 1.00 96.50 108 GLY A N 1
ATOM 866 C CA . GLY A 1 108 ? -5.513 -8.124 0.482 1.00 96.50 108 GLY A CA 1
ATOM 867 C C . GLY A 1 108 ? -5.214 -7.697 -0.954 1.00 96.50 108 GLY A C 1
ATOM 868 O O . GLY A 1 108 ? -4.477 -6.738 -1.175 1.00 96.50 108 GLY A O 1
ATOM 869 N N . ARG A 1 109 ? -5.861 -8.326 -1.942 1.00 96.62 109 ARG A N 1
ATOM 870 C CA . ARG A 1 109 ? -5.769 -7.917 -3.353 1.00 96.62 109 ARG A CA 1
ATOM 871 C C . ARG A 1 109 ? -6.336 -6.521 -3.599 1.00 96.62 109 ARG A C 1
ATOM 873 O O . ARG A 1 109 ? -5.802 -5.791 -4.433 1.00 96.62 109 ARG A O 1
ATOM 880 N N . ALA A 1 110 ? -7.416 -6.137 -2.921 1.00 96.19 110 ALA A N 1
ATOM 881 C CA . ALA A 1 110 ? -7.991 -4.798 -3.047 1.00 96.19 110 ALA A CA 1
ATOM 882 C C . ALA A 1 110 ? -7.044 -3.718 -2.506 1.00 96.19 110 ALA A C 1
ATOM 884 O O . ALA A 1 110 ? -6.797 -2.725 -3.194 1.00 96.19 110 ALA A O 1
ATOM 885 N N . ILE A 1 111 ? -6.446 -3.956 -1.336 1.00 96.94 111 ILE A N 1
ATOM 886 C CA . ILE A 1 111 ? -5.415 -3.092 -0.751 1.00 96.94 111 ILE A CA 1
ATOM 887 C C . ILE A 1 111 ? -4.199 -3.023 -1.681 1.00 96.94 111 ILE A C 1
ATOM 889 O O . ILE A 1 111 ? -3.732 -1.929 -2.000 1.00 96.94 111 ILE A O 1
ATOM 893 N N . HIS A 1 112 ? -3.736 -4.168 -2.194 1.00 96.81 112 HIS A N 1
ATOM 894 C CA . HIS A 1 112 ? -2.631 -4.220 -3.146 1.00 96.81 112 HIS A CA 1
ATOM 895 C C . HIS A 1 112 ? -2.902 -3.362 -4.385 1.00 96.81 112 HIS A C 1
ATOM 897 O O . HIS A 1 112 ? -2.077 -2.528 -4.748 1.00 96.81 112 HIS A O 1
ATOM 903 N N . ARG A 1 113 ? -4.074 -3.511 -5.021 1.00 96.06 113 ARG A N 1
ATOM 904 C CA . ARG A 1 113 ? -4.457 -2.717 -6.202 1.00 96.06 113 ARG A CA 1
ATOM 905 C C . ARG A 1 113 ? -4.470 -1.221 -5.912 1.00 96.06 113 ARG A C 1
ATOM 907 O O . ARG A 1 113 ? -4.024 -0.447 -6.759 1.00 96.06 113 ARG A O 1
ATOM 914 N N . TYR A 1 114 ? -4.962 -0.809 -4.745 1.00 96.19 114 TYR A N 1
ATOM 915 C CA . TYR A 1 114 ? -4.917 0.593 -4.337 1.00 96.19 114 TYR A CA 1
ATOM 916 C C . TYR A 1 114 ? -3.465 1.087 -4.261 1.00 96.19 114 TYR A C 1
ATOM 918 O O . TYR A 1 114 ? -3.103 2.080 -4.894 1.00 96.19 114 TYR A O 1
ATOM 926 N N . LEU A 1 115 ? -2.601 0.367 -3.537 1.00 95.19 115 LEU A N 1
ATOM 927 C CA . LEU A 1 115 ? -1.202 0.757 -3.340 1.00 95.19 115 LEU A CA 1
ATOM 928 C C . LEU A 1 115 ? -0.404 0.719 -4.645 1.00 95.19 115 LEU A C 1
ATOM 930 O O . LEU A 1 115 ? 0.386 1.626 -4.912 1.00 95.19 115 LEU A O 1
ATOM 934 N N . PHE A 1 116 ? -0.650 -0.275 -5.491 1.00 95.56 116 PHE A N 1
ATOM 935 C CA . PHE A 1 116 ? -0.040 -0.406 -6.807 1.00 95.56 116 PHE A CA 1
ATOM 936 C C . PHE A 1 116 ? -0.336 0.809 -7.695 1.00 95.56 116 PHE A C 1
ATOM 938 O O . PHE A 1 116 ? 0.562 1.293 -8.391 1.00 95.56 116 PHE A O 1
ATOM 945 N N . ASN A 1 117 ? -1.565 1.331 -7.645 1.00 95.50 117 ASN A N 1
ATOM 946 C CA . ASN A 1 117 ? -2.009 2.495 -8.418 1.00 95.50 117 ASN A CA 1
ATOM 947 C C . ASN A 1 117 ? -1.773 3.842 -7.713 1.00 95.50 117 ASN A C 1
ATOM 949 O O . ASN A 1 117 ? -2.069 4.897 -8.274 1.00 95.50 117 ASN A O 1
ATOM 953 N N . SER A 1 118 ? -1.208 3.831 -6.504 1.00 93.69 118 SER A N 1
ATOM 954 C CA . SER A 1 118 ? -0.883 5.052 -5.769 1.00 93.69 118 SER A CA 1
ATOM 955 C C . SER A 1 118 ? 0.222 5.866 -6.455 1.00 93.69 118 SER A C 1
ATOM 957 O O . SER A 1 118 ? 1.047 5.339 -7.212 1.00 93.69 118 SER A O 1
ATOM 959 N N . ALA A 1 119 ? 0.287 7.167 -6.151 1.00 92.69 119 ALA A N 1
ATOM 960 C CA . ALA A 1 119 ? 1.284 8.068 -6.732 1.00 92.69 119 ALA A CA 1
ATOM 961 C C . ALA A 1 119 ? 2.742 7.567 -6.581 1.00 92.69 119 ALA A C 1
ATOM 963 O O . ALA A 1 119 ? 3.481 7.636 -7.567 1.00 92.69 119 ALA A O 1
ATOM 964 N N . PRO A 1 120 ? 3.179 7.005 -5.432 1.00 89.06 120 PRO A N 1
ATOM 965 C CA . PRO A 1 120 ? 4.504 6.392 -5.319 1.00 89.06 120 PRO A CA 1
ATOM 966 C C . PRO A 1 120 ? 4.741 5.227 -6.290 1.00 89.06 120 PRO A C 1
ATOM 968 O O . PRO A 1 120 ? 5.786 5.195 -6.942 1.00 89.06 120 PRO A O 1
ATOM 971 N N . GLY A 1 121 ? 3.782 4.301 -6.418 1.00 92.12 121 GLY A N 1
ATOM 972 C CA . GLY A 1 121 ? 3.884 3.160 -7.334 1.00 92.12 121 GLY A CA 1
ATOM 973 C C . GLY A 1 121 ? 3.984 3.613 -8.792 1.00 92.12 121 GLY A C 1
ATOM 974 O O . GLY A 1 121 ? 4.909 3.225 -9.510 1.00 92.12 121 GLY A O 1
ATOM 975 N N . CYS A 1 122 ? 3.102 4.530 -9.196 1.00 95.19 122 CYS A N 1
ATOM 976 C CA . CYS A 1 122 ? 3.125 5.152 -10.519 1.00 95.19 122 CYS A CA 1
ATOM 977 C C . CYS A 1 122 ? 4.450 5.874 -10.797 1.0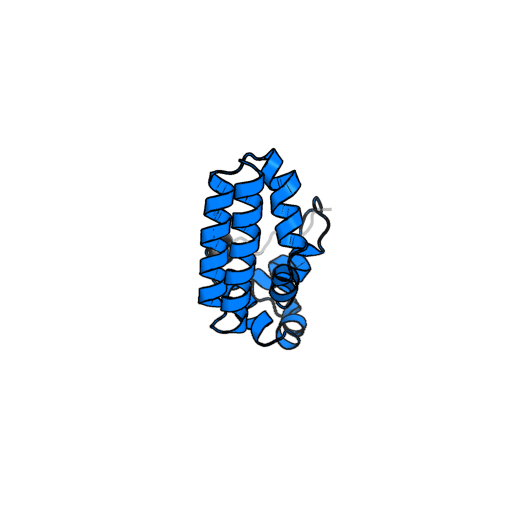0 95.19 122 CYS A C 1
ATOM 979 O O . CYS A 1 122 ? 5.036 5.702 -11.862 1.00 95.19 122 CYS A O 1
ATOM 981 N N . ALA A 1 123 ? 4.975 6.636 -9.835 1.00 95.25 123 ALA A N 1
ATOM 982 C CA . ALA A 1 123 ? 6.228 7.364 -10.012 1.00 95.25 123 ALA A CA 1
ATOM 983 C C . ALA A 1 123 ? 7.433 6.432 -10.227 1.00 95.25 123 ALA A C 1
ATOM 985 O O . ALA A 1 123 ? 8.322 6.756 -11.014 1.00 95.25 123 ALA A O 1
ATOM 986 N N . VAL A 1 124 ? 7.484 5.280 -9.550 1.00 93.50 124 VAL A N 1
ATOM 987 C CA . VAL A 1 124 ? 8.552 4.285 -9.756 1.00 93.50 124 VAL A CA 1
ATOM 988 C C . VAL A 1 124 ? 8.485 3.698 -11.166 1.00 93.50 124 VAL A C 1
ATOM 990 O O . VAL A 1 124 ? 9.501 3.696 -11.862 1.00 93.50 124 VAL A O 1
ATOM 993 N N . ARG A 1 125 ? 7.296 3.283 -11.621 1.00 95.88 125 ARG A N 1
ATOM 994 C CA . ARG A 1 125 ? 7.104 2.762 -12.985 1.00 95.88 125 ARG A CA 1
ATOM 995 C C . ARG A 1 125 ? 7.416 3.808 -14.056 1.00 95.88 125 ARG A C 1
ATOM 99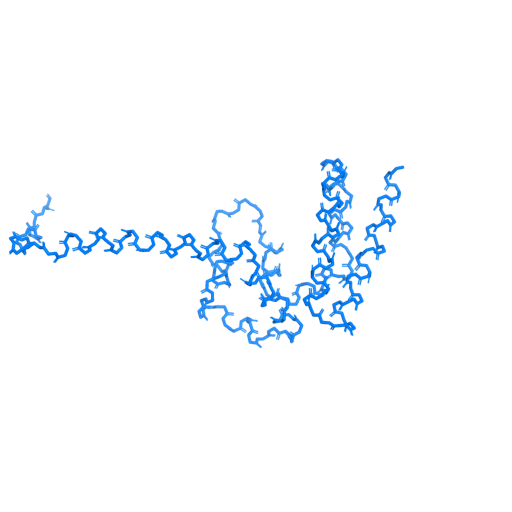7 O O . ARG A 1 125 ? 8.158 3.511 -14.983 1.00 95.88 125 ARG A O 1
ATOM 1004 N N . ASN A 1 126 ? 6.974 5.052 -13.871 1.00 96.75 126 ASN A N 1
ATOM 1005 C CA . ASN A 1 126 ? 7.270 6.140 -14.805 1.00 96.75 126 ASN A CA 1
ATOM 1006 C C . ASN A 1 126 ? 8.779 6.378 -14.953 1.00 96.75 126 ASN A C 1
ATOM 1008 O O . ASN A 1 126 ? 9.268 6.536 -16.068 1.00 96.75 126 ASN A O 1
ATOM 1012 N N . ARG A 1 127 ? 9.538 6.373 -13.846 1.00 96.19 127 ARG A N 1
ATOM 1013 C CA . ARG A 1 127 ? 11.002 6.524 -13.907 1.00 96.19 127 ARG A CA 1
ATOM 1014 C C . ARG A 1 127 ? 11.667 5.360 -14.635 1.00 96.19 127 ARG A C 1
ATOM 1016 O O . ARG A 1 127 ? 12.557 5.606 -15.442 1.00 96.19 127 ARG A O 1
ATOM 1023 N N . ARG A 1 128 ? 11.228 4.120 -14.382 1.00 95.25 128 ARG A N 1
ATOM 1024 C CA . ARG A 1 128 ? 11.693 2.938 -15.127 1.00 95.25 128 ARG A CA 1
ATOM 1025 C C . ARG A 1 128 ? 11.470 3.135 -16.626 1.00 95.25 128 ARG A C 1
ATOM 1027 O O . ARG A 1 128 ? 12.411 2.980 -17.394 1.00 95.25 128 ARG A O 1
ATOM 1034 N N . ASP A 1 129 ? 10.260 3.518 -17.021 1.00 96.38 129 ASP A N 1
ATOM 1035 C CA . ASP A 1 129 ? 9.894 3.663 -18.432 1.00 96.38 129 ASP A CA 1
ATOM 1036 C C . ASP A 1 129 ? 10.664 4.803 -19.113 1.00 96.38 129 ASP A C 1
ATOM 1038 O O . ASP A 1 129 ? 11.058 4.677 -20.268 1.00 96.38 129 ASP A O 1
ATOM 1042 N N . MET A 1 130 ? 10.916 5.910 -18.405 1.00 97.75 130 MET A N 1
ATOM 1043 C CA . MET A 1 130 ? 11.766 6.994 -18.906 1.00 97.75 130 MET A CA 1
ATOM 1044 C C . MET A 1 130 ? 13.201 6.524 -19.144 1.00 97.75 130 MET A C 1
ATOM 1046 O O . MET A 1 130 ? 13.751 6.778 -20.209 1.00 97.75 130 MET A O 1
ATOM 1050 N N . ILE A 1 131 ? 13.801 5.827 -18.176 1.00 97.38 131 ILE A N 1
ATOM 1051 C CA . ILE A 1 131 ? 15.180 5.336 -18.294 1.00 97.38 131 ILE A CA 1
ATOM 1052 C C . ILE A 1 131 ? 15.291 4.305 -19.420 1.00 97.38 131 ILE A C 1
ATOM 1054 O O . ILE A 1 131 ? 16.210 4.401 -20.226 1.00 97.38 131 ILE A O 1
ATOM 1058 N N . ALA A 1 132 ? 14.345 3.365 -19.507 1.00 96.94 132 ALA A N 1
ATOM 1059 C CA . ALA A 1 132 ? 14.308 2.370 -20.577 1.00 96.94 132 ALA A CA 1
ATOM 1060 C C . ALA A 1 132 ? 14.279 3.040 -21.959 1.00 96.94 132 ALA A C 1
ATOM 1062 O O . ALA A 1 132 ? 15.120 2.740 -22.797 1.00 96.94 132 ALA A O 1
ATOM 1063 N N . LYS A 1 133 ? 13.413 4.046 -22.150 1.00 97.38 133 LYS A N 1
ATOM 1064 C CA . LYS A 1 133 ? 13.346 4.815 -23.404 1.00 97.38 133 LYS A CA 1
ATOM 1065 C C . LYS A 1 133 ? 14.661 5.500 -23.766 1.00 97.38 133 LYS A C 1
ATOM 1067 O O . LYS A 1 133 ? 15.003 5.556 -24.941 1.00 97.38 133 LYS A O 1
ATOM 1072 N N . GLU A 1 134 ? 15.378 6.064 -22.796 1.00 97.44 134 GLU A N 1
ATOM 1073 C CA . GLU A 1 134 ? 16.678 6.686 -23.076 1.00 97.44 134 GLU A CA 1
ATOM 1074 C C . GLU A 1 134 ? 17.754 5.646 -23.417 1.00 97.44 134 GLU A C 1
ATOM 1076 O O . GLU A 1 134 ? 18.573 5.891 -24.299 1.00 97.44 134 GLU A O 1
ATOM 1081 N N . ILE A 1 135 ? 17.725 4.469 -2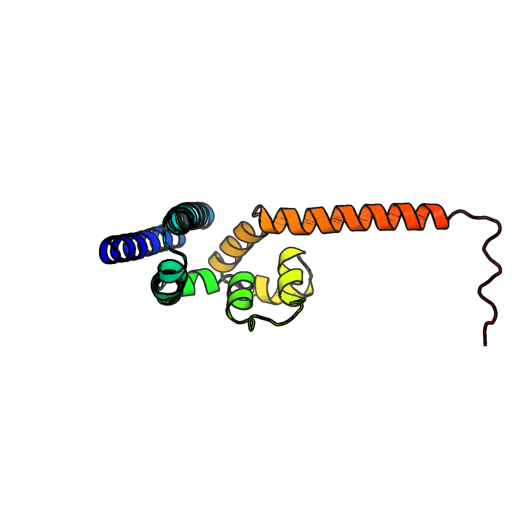2.782 1.00 96.31 135 ILE A N 1
ATOM 1082 C CA . ILE A 1 135 ? 18.612 3.349 -23.131 1.00 96.31 135 ILE A CA 1
ATOM 1083 C C . ILE A 1 135 ? 18.342 2.882 -24.563 1.00 96.31 135 ILE A C 1
ATOM 1085 O O . ILE A 1 135 ? 19.288 2.784 -25.343 1.00 96.31 135 ILE A O 1
ATOM 1089 N N . ASP A 1 136 ? 17.076 2.656 -24.917 1.00 95.88 136 ASP A N 1
ATOM 1090 C CA . ASP A 1 136 ? 16.678 2.193 -26.249 1.00 95.88 136 ASP A CA 1
ATOM 1091 C C . ASP A 1 136 ? 17.113 3.193 -27.330 1.00 95.88 136 ASP A C 1
ATOM 1093 O O . ASP A 1 136 ? 17.764 2.811 -28.298 1.00 95.88 136 ASP A O 1
ATOM 1097 N N . LYS A 1 137 ? 16.887 4.500 -27.120 1.00 94.94 137 LYS A N 1
ATOM 1098 C CA . LYS A 1 137 ? 17.357 5.556 -28.039 1.00 94.94 137 LYS A CA 1
ATOM 1099 C C . LYS A 1 137 ? 18.863 5.505 -28.280 1.00 94.94 137 LYS A C 1
ATOM 1101 O O . LYS A 1 137 ? 19.321 5.687 -29.408 1.00 94.94 137 LYS A O 1
ATOM 1106 N N . ILE A 1 138 ? 19.644 5.315 -27.216 1.00 94.56 138 ILE A N 1
ATOM 1107 C CA . ILE A 1 138 ? 21.101 5.238 -27.321 1.00 94.56 138 ILE A CA 1
ATOM 1108 C C . ILE A 1 138 ? 21.489 3.958 -28.063 1.00 94.56 138 ILE A C 1
ATOM 1110 O O . ILE A 1 138 ? 22.288 4.027 -28.996 1.00 94.56 138 ILE A O 1
ATOM 1114 N N . ALA A 1 139 ? 20.910 2.813 -27.702 1.00 93.44 139 ALA A N 1
ATOM 1115 C CA . ALA A 1 139 ? 21.161 1.537 -28.364 1.00 93.44 139 ALA A CA 1
ATOM 1116 C C . ALA A 1 139 ? 20.853 1.604 -29.869 1.00 93.44 139 ALA A C 1
ATOM 1118 O O . ALA A 1 139 ? 21.705 1.231 -30.674 1.00 93.44 139 ALA A O 1
ATOM 1119 N N . ASP A 1 140 ? 19.716 2.185 -30.254 1.00 92.50 140 ASP A N 1
ATOM 1120 C CA . ASP A 1 140 ? 19.313 2.382 -31.650 1.00 92.50 140 ASP A CA 1
ATOM 1121 C C . ASP A 1 140 ? 20.278 3.306 -32.406 1.00 92.50 140 ASP A C 1
ATOM 1123 O O . ASP A 1 140 ? 20.619 3.046 -33.563 1.00 92.50 140 ASP A O 1
ATOM 1127 N N . SER A 1 141 ? 20.798 4.348 -31.74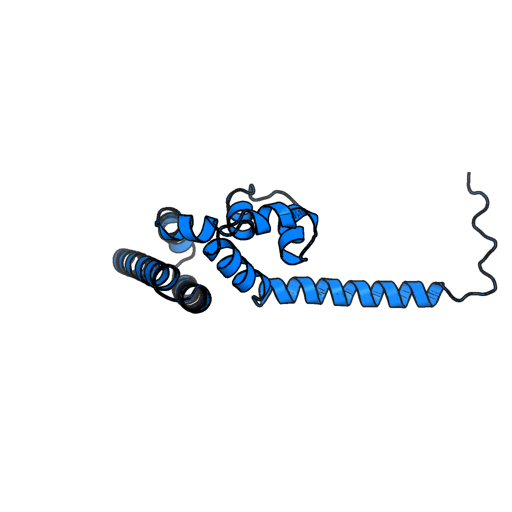3 1.00 87.88 141 SER A N 1
ATOM 1128 C CA . SER A 1 141 ? 21.813 5.239 -32.328 1.00 87.88 141 SER A CA 1
ATOM 1129 C C . SER A 1 141 ? 23.136 4.525 -32.637 1.00 87.88 141 SER A C 1
ATOM 1131 O O . SER A 1 141 ? 23.872 4.943 -33.532 1.00 87.88 141 SER A O 1
ATOM 1133 N N . TYR A 1 142 ? 23.425 3.424 -31.934 1.00 81.19 142 TYR A N 1
ATOM 1134 C CA . TYR A 1 142 ? 24.577 2.560 -32.191 1.00 81.19 142 TYR A CA 1
ATOM 1135 C C . TYR A 1 142 ? 24.247 1.357 -33.090 1.00 81.19 142 TYR A C 1
ATOM 1137 O O . TYR A 1 142 ? 25.166 0.804 -33.697 1.00 81.19 142 TYR A O 1
ATOM 1145 N N . ALA A 1 143 ? 22.974 0.963 -33.210 1.00 65.19 143 ALA A N 1
ATOM 1146 C CA . ALA A 1 143 ? 22.534 -0.200 -33.983 1.00 65.19 143 ALA A CA 1
ATOM 1147 C C . ALA A 1 143 ? 22.570 0.016 -35.509 1.00 65.19 143 ALA A C 1
ATOM 1149 O O . ALA A 1 143 ? 22.542 -0.958 -36.260 1.00 65.19 143 ALA A O 1
ATOM 1150 N N . TYR A 1 144 ? 22.715 1.257 -35.992 1.00 60.09 144 TYR A N 1
ATOM 1151 C CA . TYR A 1 144 ? 22.973 1.539 -37.407 1.00 60.09 144 TYR A CA 1
ATOM 1152 C C . TYR A 1 144 ? 24.367 2.144 -37.625 1.00 60.09 144 TYR A C 1
ATOM 1154 O O . TYR A 1 144 ? 24.565 3.358 -37.627 1.00 60.09 144 TYR A O 1
ATOM 1162 N N . CYS A 1 145 ? 25.352 1.275 -37.859 1.00 49.03 145 CYS A N 1
ATOM 1163 C CA . CYS A 1 145 ? 26.634 1.654 -38.447 1.00 49.03 145 CYS A CA 1
ATOM 1164 C C . CYS A 1 145 ? 27.095 0.546 -39.416 1.00 49.03 145 CYS A C 1
ATOM 1166 O O . CYS A 1 145 ? 27.590 -0.486 -38.957 1.00 49.03 145 CYS A O 1
ATOM 1168 N N . PRO A 1 146 ? 26.967 0.735 -40.747 1.00 54.47 146 PRO A N 1
ATOM 1169 C CA . PRO A 1 146 ? 27.347 -0.278 -41.742 1.00 54.47 146 PRO A CA 1
ATOM 1170 C C . PRO A 1 146 ? 28.820 -0.711 -41.670 1.00 54.47 146 PRO A C 1
ATOM 1172 O O . PRO A 1 146 ? 29.178 -1.765 -42.178 1.00 54.47 146 PRO A O 1
ATOM 1175 N N . SER A 1 147 ? 29.684 0.088 -41.039 1.00 56.38 147 SER A N 1
ATOM 1176 C CA . SER A 1 147 ? 31.128 -0.146 -40.953 1.00 56.38 147 SER A CA 1
ATOM 1177 C C . SER A 1 147 ? 31.588 -0.788 -39.638 1.00 56.38 147 SER A C 1
ATOM 1179 O O . SER A 1 147 ? 32.784 -0.780 -39.356 1.00 56.38 147 SER A O 1
ATOM 1181 N N . ARG A 1 148 ? 30.675 -1.274 -38.782 1.00 54.81 148 ARG A N 1
ATOM 1182 C CA . ARG A 1 148 ? 31.003 -1.693 -37.403 1.00 54.81 148 ARG A CA 1
ATOM 1183 C C . ARG A 1 148 ? 30.778 -3.183 -37.112 1.00 54.81 148 ARG A C 1
ATOM 1185 O O . ARG A 1 148 ? 30.614 -3.555 -35.955 1.00 54.81 148 ARG A O 1
ATOM 1192 N N . VAL A 1 149 ? 30.803 -4.027 -38.146 1.00 52.53 149 VAL A N 1
ATOM 1193 C CA . VAL A 1 149 ? 30.652 -5.492 -38.016 1.00 52.53 149 VAL A CA 1
ATOM 1194 C C . VAL A 1 149 ? 31.980 -6.212 -37.692 1.00 52.53 149 VAL A C 1
ATOM 1196 O O . VAL A 1 149 ? 31.954 -7.385 -37.351 1.00 52.53 149 VAL A O 1
ATOM 1199 N N . ASP A 1 150 ? 33.133 -5.525 -37.698 1.00 51.16 150 ASP A N 1
ATOM 1200 C CA . ASP A 1 150 ? 34.451 -6.196 -37.780 1.00 51.16 150 ASP A CA 1
ATOM 1201 C C . ASP A 1 150 ? 35.409 -6.065 -36.575 1.00 51.16 150 ASP A C 1
ATOM 1203 O O . ASP A 1 150 ? 36.596 -6.351 -36.708 1.00 51.16 150 ASP A O 1
ATOM 1207 N N . THR A 1 151 ? 34.978 -5.655 -35.375 1.00 49.41 151 THR A N 1
ATOM 1208 C CA . THR A 1 151 ? 35.943 -5.428 -34.263 1.00 49.41 151 THR A CA 1
ATOM 1209 C C . THR A 1 151 ? 35.678 -6.162 -32.951 1.00 49.41 151 THR A C 1
ATOM 1211 O O . THR A 1 151 ? 36.164 -5.740 -31.903 1.00 49.41 151 THR A O 1
ATOM 1214 N N . PHE A 1 152 ? 35.017 -7.321 -32.998 1.00 46.75 152 PHE A N 1
ATOM 1215 C CA . PHE A 1 152 ? 35.001 -8.273 -31.874 1.00 46.75 152 PHE A CA 1
ATOM 1216 C C . PHE A 1 152 ? 35.943 -9.474 -32.075 1.00 46.75 152 PHE A C 1
ATOM 1218 O O . PHE A 1 152 ? 35.669 -10.571 -31.599 1.00 46.75 152 PHE A O 1
ATOM 1225 N N . GLU A 1 153 ? 37.099 -9.275 -32.716 1.00 45.56 153 GLU A N 1
ATOM 1226 C CA . GLU A 1 153 ? 38.214 -10.219 -32.609 1.00 45.56 153 GLU A CA 1
ATOM 1227 C C . GLU A 1 153 ? 39.392 -9.629 -31.822 1.00 45.56 153 GLU A C 1
ATOM 1229 O O . GLU A 1 153 ? 40.047 -8.675 -32.231 1.00 45.56 153 GLU A O 1
ATOM 1234 N N . LYS A 1 154 ? 39.670 -10.311 -30.704 1.00 44.09 154 LYS A N 1
ATOM 1235 C CA . LYS A 1 154 ? 40.945 -10.393 -29.976 1.00 44.09 154 LYS A CA 1
ATOM 1236 C C . LYS A 1 154 ? 41.440 -9.118 -29.289 1.00 44.09 154 LYS A C 1
ATOM 1238 O O . LYS A 1 154 ? 42.216 -8.336 -29.830 1.00 44.09 154 LYS A O 1
ATOM 1243 N N . ARG A 1 155 ? 41.171 -9.055 -27.985 1.00 36.00 155 ARG A N 1
ATOM 1244 C CA . ARG A 1 155 ? 42.171 -8.591 -27.016 1.00 36.00 155 ARG A CA 1
ATOM 1245 C C . ARG A 1 155 ? 42.370 -9.659 -25.942 1.00 36.00 155 ARG A C 1
ATOM 1247 O O . ARG A 1 155 ? 41.500 -9.852 -25.097 1.00 36.00 155 ARG A O 1
ATOM 1254 N N . CYS A 1 156 ? 43.481 -10.386 -26.080 1.00 37.53 156 CYS A N 1
ATOM 1255 C CA . CYS A 1 156 ? 44.242 -10.916 -24.951 1.00 37.53 156 CYS A CA 1
ATOM 1256 C C . CYS A 1 156 ? 44.802 -9.756 -24.121 1.00 37.53 156 CYS A C 1
ATOM 1258 O O . CYS A 1 156 ? 45.022 -8.673 -24.717 1.00 37.53 156 CYS A O 1
#

Secondary structure (DSSP, 8-state):
-HHHHHHHHHHHHHHHHHHHHHS-HHHHHHHHHHHHHHHHHHS-HHHIIIIIHHHHHHSHHHHHHTTSHHHHHHHHSPTT-S--HHHHHHHHT-GGGHHHHHSS-HHHHHHHHHHHHSHHHHHHHHHHHHHHHHHHHHHHHHH--TT-SS--S---